Protein AF-A0A359LWT5-F1 (afdb_monomer_lite)

Radius of gyration: 19.46 Å; chains: 1; bounding box: 48×56×34 Å

Structure (mmCIF, N/CA/C/O backbone):
data_AF-A0A359LWT5-F1
#
_entry.id   AF-A0A359LWT5-F1
#
loop_
_atom_site.group_PDB
_atom_site.id
_atom_site.type_symbol
_atom_site.label_atom_id
_atom_site.label_alt_id
_atom_site.label_comp_id
_atom_site.label_asym_id
_atom_site.label_entity_id
_atom_site.label_seq_id
_atom_site.pdbx_PDB_ins_code
_atom_site.Cartn_x
_atom_site.Cartn_y
_atom_site.Cartn_z
_atom_site.occupancy
_atom_site.B_iso_or_equiv
_atom_site.auth_seq_id
_atom_site.auth_comp_id
_atom_site.auth_asym_id
_atom_site.auth_atom_id
_atom_site.pdbx_PDB_model_num
ATOM 1 N N . SER A 1 1 ? 29.632 46.007 -7.138 1.00 39.44 1 SER A N 1
ATOM 2 C CA . SER A 1 1 ? 28.916 45.167 -8.114 1.00 39.44 1 SER A CA 1
ATOM 3 C C . SER A 1 1 ? 27.824 44.444 -7.346 1.00 39.44 1 SER A C 1
ATOM 5 O O . SER A 1 1 ? 28.155 43.687 -6.444 1.00 39.44 1 SER A O 1
ATOM 7 N N . ASN A 1 2 ? 26.570 44.855 -7.544 1.00 41.06 2 ASN A N 1
ATOM 8 C CA . ASN A 1 2 ? 25.445 44.622 -6.632 1.00 41.06 2 ASN A CA 1
ATOM 9 C C . ASN A 1 2 ? 24.662 43.340 -6.943 1.00 41.06 2 ASN A C 1
ATOM 11 O O . ASN A 1 2 ? 24.419 43.036 -8.105 1.00 41.06 2 ASN A O 1
ATOM 15 N N . ASN A 1 3 ? 24.191 42.723 -5.854 1.00 52.75 3 ASN A N 1
ATOM 16 C CA . ASN A 1 3 ? 22.935 41.988 -5.682 1.00 52.75 3 ASN A CA 1
ATOM 17 C C . ASN A 1 3 ? 22.575 40.910 -6.706 1.00 52.75 3 ASN A C 1
ATOM 19 O O . ASN A 1 3 ? 21.938 41.177 -7.723 1.00 52.75 3 ASN A O 1
ATOM 23 N N . GLN A 1 4 ? 22.828 39.656 -6.328 1.00 54.50 4 GLN A N 1
ATOM 24 C CA . GLN A 1 4 ? 22.049 38.545 -6.861 1.00 54.50 4 GLN A CA 1
ATOM 25 C C . GLN A 1 4 ? 20.598 38.672 -6.377 1.00 54.50 4 GLN A C 1
ATOM 27 O O . GLN A 1 4 ? 20.335 38.804 -5.181 1.00 54.50 4 GLN A O 1
ATOM 32 N N . ASN A 1 5 ? 19.667 38.706 -7.330 1.00 49.69 5 ASN A N 1
ATOM 33 C CA . ASN A 1 5 ? 18.232 38.788 -7.090 1.00 49.69 5 ASN A CA 1
ATOM 34 C C . ASN A 1 5 ? 17.769 37.559 -6.293 1.00 49.69 5 ASN A C 1
ATOM 36 O O . ASN A 1 5 ? 17.853 36.433 -6.769 1.00 49.69 5 ASN A O 1
ATOM 40 N N . LEU A 1 6 ? 17.198 37.782 -5.108 1.00 54.81 6 LEU A N 1
ATOM 41 C CA . LEU A 1 6 ? 16.536 36.759 -4.281 1.00 54.81 6 LEU A CA 1
ATOM 42 C C . LEU A 1 6 ? 15.228 36.215 -4.914 1.00 54.81 6 LEU A C 1
ATOM 44 O O . LEU A 1 6 ? 14.491 35.477 -4.267 1.00 54.81 6 LEU A O 1
ATOM 48 N N . GLY A 1 7 ? 14.913 36.599 -6.158 1.00 52.81 7 GLY A N 1
ATOM 49 C CA . GLY A 1 7 ? 13.680 36.264 -6.878 1.00 52.81 7 GLY A CA 1
ATOM 50 C C . GLY A 1 7 ? 13.720 34.980 -7.716 1.00 52.81 7 GLY A C 1
ATOM 51 O O . GLY A 1 7 ? 12.683 34.604 -8.251 1.00 52.81 7 GLY A O 1
ATOM 52 N N . ASP A 1 8 ? 14.868 34.300 -7.808 1.00 54.31 8 ASP A N 1
ATOM 53 C CA . ASP A 1 8 ? 15.068 33.151 -8.714 1.00 54.31 8 ASP A CA 1
ATOM 54 C C . ASP A 1 8 ? 14.906 31.767 -8.061 1.00 54.31 8 ASP A C 1
ATOM 56 O O . ASP A 1 8 ? 15.185 30.740 -8.681 1.00 54.31 8 ASP A O 1
ATOM 60 N N . MET A 1 9 ? 14.412 31.683 -6.824 1.00 59.38 9 MET A N 1
ATOM 61 C CA . MET A 1 9 ? 13.992 30.386 -6.290 1.00 59.38 9 MET A CA 1
ATOM 62 C C . MET A 1 9 ? 12.587 30.074 -6.812 1.00 59.38 9 MET A C 1
ATOM 64 O O . MET A 1 9 ? 11.651 30.802 -6.460 1.00 59.38 9 MET A O 1
ATOM 68 N N . PRO A 1 10 ? 12.376 29.006 -7.614 1.00 53.62 10 PRO A N 1
ATOM 69 C CA . PRO A 1 10 ? 11.030 28.639 -7.998 1.00 53.62 10 PRO A CA 1
ATOM 70 C C . PRO A 1 10 ? 10.268 28.371 -6.709 1.00 53.62 10 PRO A C 1
ATOM 72 O O . PRO A 1 10 ? 10.670 27.554 -5.879 1.00 53.62 10 PRO A O 1
ATOM 75 N N . LYS A 1 11 ? 9.162 29.096 -6.543 1.00 54.88 11 LYS A N 1
ATOM 76 C CA . LYS A 1 11 ? 8.133 28.882 -5.527 1.00 54.88 11 LYS A CA 1
ATOM 77 C C . LYS A 1 11 ? 7.451 27.543 -5.828 1.00 54.88 11 LYS A C 1
ATOM 79 O O . LYS A 1 11 ? 6.293 27.469 -6.222 1.00 54.88 11 LYS A O 1
ATOM 84 N N . ALA A 1 12 ? 8.230 26.474 -5.753 1.00 57.78 12 ALA A N 1
ATOM 85 C CA . ALA A 1 12 ? 7.842 25.098 -5.926 1.00 57.78 12 ALA A CA 1
ATOM 86 C C . ALA A 1 12 ? 7.025 24.754 -4.685 1.00 57.78 12 ALA A C 1
ATOM 88 O O . ALA A 1 12 ? 7.577 24.366 -3.664 1.00 57.78 12 ALA A O 1
ATOM 89 N N . TRP A 1 13 ? 5.716 25.004 -4.756 1.00 60.22 13 TRP A N 1
ATOM 90 C CA . TRP A 1 13 ? 4.743 24.725 -3.704 1.00 60.22 13 TRP A CA 1
ATOM 91 C C . TRP A 1 13 ? 4.977 23.309 -3.152 1.00 60.22 13 TRP A C 1
ATOM 93 O O . TRP A 1 13 ? 4.652 22.340 -3.844 1.00 60.22 13 TRP A O 1
ATOM 103 N N . PRO A 1 14 ? 5.558 23.160 -1.945 1.00 60.31 14 PRO A N 1
ATOM 104 C CA . PRO A 1 14 ? 6.073 21.870 -1.486 1.00 60.31 14 PRO A CA 1
ATOM 105 C C . PRO A 1 14 ? 4.988 20.800 -1.416 1.00 60.31 14 PRO A C 1
ATOM 107 O O . PRO A 1 14 ? 5.249 19.648 -1.724 1.00 60.31 14 PRO A O 1
ATOM 110 N N . TRP A 1 15 ? 3.751 21.196 -1.110 1.00 55.03 15 TRP A N 1
ATOM 1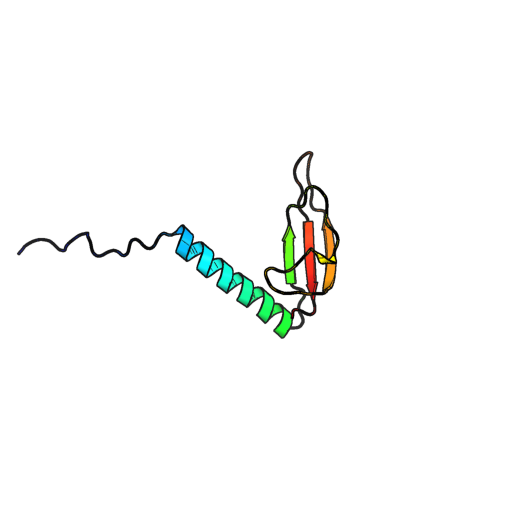11 C CA . TRP A 1 15 ? 2.592 20.309 -1.092 1.00 55.03 15 TRP A CA 1
ATOM 112 C C . TRP A 1 15 ? 2.221 19.776 -2.481 1.00 55.03 15 TRP A C 1
ATOM 114 O O . TRP A 1 15 ? 1.867 18.610 -2.600 1.00 55.03 15 TRP A O 1
ATOM 124 N N . LYS A 1 16 ? 2.350 20.583 -3.544 1.00 59.00 16 LYS A N 1
ATOM 125 C CA . LYS A 1 16 ? 2.043 20.156 -4.917 1.00 59.00 16 LYS A CA 1
ATOM 126 C C . LYS A 1 16 ? 3.095 19.174 -5.427 1.00 59.00 16 LYS A C 1
ATOM 128 O O . LYS A 1 16 ? 2.755 18.171 -6.042 1.00 59.00 16 LYS A O 1
ATOM 133 N N . ASN A 1 17 ? 4.364 19.445 -5.127 1.00 71.31 17 ASN A N 1
ATOM 134 C CA . ASN A 1 17 ? 5.463 18.563 -5.516 1.00 71.31 17 ASN A CA 1
ATOM 135 C C . ASN A 1 17 ? 5.496 17.280 -4.682 1.00 71.31 17 ASN A C 1
ATOM 137 O O . ASN A 1 17 ? 5.686 16.207 -5.238 1.00 71.31 17 ASN A O 1
ATOM 141 N N . ALA A 1 18 ? 5.279 17.365 -3.368 1.00 75.69 18 ALA A N 1
ATOM 142 C CA . ALA A 1 18 ? 5.256 16.192 -2.499 1.00 75.69 18 ALA A CA 1
ATOM 143 C C . ALA A 1 18 ? 4.072 15.274 -2.818 1.00 75.69 18 ALA A C 1
ATOM 145 O O . ALA A 1 18 ? 4.259 14.063 -2.886 1.00 75.69 18 ALA A O 1
ATOM 146 N N . TYR A 1 19 ? 2.886 15.838 -3.074 1.00 83.50 19 TYR A N 1
ATOM 147 C CA . TYR A 1 19 ? 1.722 15.060 -3.496 1.00 83.50 19 TYR A CA 1
ATOM 148 C C . TYR A 1 19 ? 1.981 14.343 -4.822 1.00 83.50 19 TYR A C 1
ATOM 150 O O . TYR A 1 19 ? 1.829 13.131 -4.899 1.00 83.50 19 TYR A O 1
ATOM 158 N N . HIS A 1 20 ? 2.471 15.060 -5.835 1.00 84.88 20 HIS A N 1
ATOM 159 C CA . HIS A 1 20 ? 2.754 14.456 -7.134 1.00 84.88 20 HIS A CA 1
ATOM 160 C C . HIS A 1 20 ? 3.818 13.350 -7.049 1.00 84.88 20 HIS A C 1
ATOM 162 O O . HIS A 1 20 ? 3.660 12.277 -7.625 1.00 84.88 20 HIS A O 1
ATOM 168 N N . SER A 1 21 ? 4.888 13.575 -6.284 1.00 87.94 21 SER A N 1
ATOM 169 C CA . SER A 1 21 ? 5.907 12.550 -6.038 1.00 87.94 21 SER A CA 1
ATOM 170 C C . SER A 1 21 ? 5.353 11.349 -5.269 1.00 87.94 21 SER A C 1
ATOM 172 O O . SER A 1 21 ? 5.749 10.219 -5.549 1.00 87.94 21 SER A O 1
ATOM 174 N N . MET A 1 22 ? 4.427 11.566 -4.329 1.00 90.75 22 MET A N 1
ATOM 175 C CA . MET A 1 22 ? 3.727 10.486 -3.633 1.00 90.75 22 MET A CA 1
ATOM 176 C C . MET A 1 22 ? 2.867 9.673 -4.603 1.00 90.75 22 MET A C 1
ATOM 178 O O . MET A 1 22 ? 2.911 8.450 -4.540 1.00 90.75 22 MET A O 1
ATOM 182 N N . GLU A 1 23 ? 2.120 10.315 -5.504 1.00 93.06 23 GLU A N 1
ATOM 183 C CA . GLU A 1 23 ? 1.320 9.615 -6.518 1.00 93.06 23 GLU A CA 1
ATOM 184 C C . GLU A 1 23 ? 2.198 8.737 -7.410 1.00 93.06 23 GLU A C 1
ATOM 186 O O . GLU A 1 23 ? 1.891 7.563 -7.602 1.00 93.06 23 GLU A O 1
ATOM 191 N N . HIS A 1 24 ? 3.329 9.259 -7.894 1.00 92.88 24 HIS A N 1
ATOM 192 C CA . HIS A 1 24 ? 4.285 8.465 -8.675 1.00 92.88 24 HIS A CA 1
ATOM 193 C C . HIS A 1 24 ? 4.848 7.292 -7.883 1.00 92.88 24 HIS A C 1
ATOM 195 O O . HIS A 1 24 ? 4.911 6.179 -8.401 1.00 92.88 24 HIS A O 1
ATOM 201 N N . ALA A 1 25 ? 5.235 7.517 -6.626 1.00 95.19 25 ALA A N 1
ATOM 202 C CA . ALA A 1 25 ? 5.732 6.453 -5.763 1.00 95.19 25 ALA A CA 1
ATOM 203 C C . ALA A 1 25 ? 4.657 5.390 -5.497 1.00 95.19 25 ALA A C 1
ATOM 205 O O . ALA A 1 25 ? 4.962 4.200 -5.513 1.00 95.19 25 ALA A O 1
ATOM 206 N N . LEU A 1 26 ? 3.401 5.804 -5.305 1.00 95.75 26 LEU A N 1
ATOM 207 C CA . LEU A 1 26 ? 2.267 4.906 -5.125 1.00 95.75 26 LEU A CA 1
ATOM 208 C C . LEU A 1 26 ? 2.029 4.080 -6.389 1.00 95.75 26 LEU A C 1
ATOM 210 O O . LEU A 1 26 ? 1.997 2.859 -6.310 1.00 95.75 26 LEU A O 1
ATOM 214 N N . VAL A 1 27 ? 1.931 4.712 -7.559 1.00 95.94 27 VAL A N 1
ATOM 215 C CA . VAL A 1 27 ? 1.743 4.005 -8.836 1.00 95.94 27 VAL A CA 1
ATOM 216 C C . VAL A 1 27 ? 2.902 3.042 -9.106 1.00 95.94 27 VAL A C 1
ATOM 218 O O . VAL A 1 27 ? 2.671 1.891 -9.479 1.00 95.94 27 VAL A O 1
ATOM 221 N N . ALA A 1 28 ? 4.145 3.461 -8.858 1.00 95.56 28 ALA A N 1
ATOM 222 C CA . ALA A 1 28 ? 5.311 2.589 -8.966 1.00 95.56 28 ALA A CA 1
ATOM 223 C C . ALA A 1 28 ? 5.223 1.407 -7.989 1.00 95.56 28 ALA A C 1
ATOM 225 O O . ALA A 1 28 ? 5.469 0.272 -8.384 1.00 95.56 28 ALA A O 1
ATOM 226 N N . TYR A 1 29 ? 4.825 1.631 -6.736 1.00 97.06 29 TYR A N 1
ATOM 227 C CA . TYR A 1 29 ? 4.632 0.562 -5.754 1.00 97.06 29 TYR A CA 1
ATOM 228 C C . TYR A 1 29 ? 3.564 -0.446 -6.194 1.00 97.06 29 TYR A C 1
ATOM 230 O O . TYR A 1 29 ? 3.813 -1.651 -6.139 1.00 97.06 29 TYR A O 1
ATOM 238 N N . LEU A 1 30 ? 2.408 0.031 -6.665 1.00 96.44 30 LEU A N 1
ATOM 239 C CA . LEU A 1 30 ? 1.314 -0.816 -7.142 1.00 96.44 30 LEU A CA 1
ATOM 240 C C . LEU A 1 30 ? 1.763 -1.688 -8.321 1.00 96.44 30 LEU A C 1
ATOM 242 O O . LEU A 1 30 ? 1.685 -2.913 -8.268 1.00 96.44 30 LEU A O 1
ATOM 246 N N . THR A 1 31 ? 2.302 -1.048 -9.358 1.00 95.56 31 THR A N 1
ATOM 247 C CA . THR A 1 31 ? 2.717 -1.718 -10.600 1.00 95.56 31 THR A CA 1
ATOM 248 C C . THR A 1 31 ? 3.892 -2.667 -10.396 1.00 95.56 31 THR A C 1
ATOM 250 O O . THR A 1 31 ? 3.905 -3.760 -10.955 1.00 95.56 31 THR A O 1
ATOM 253 N N . THR A 1 32 ? 4.875 -2.291 -9.573 1.00 96.12 32 THR A N 1
ATOM 254 C CA . THR A 1 32 ? 5.993 -3.185 -9.258 1.00 96.12 32 THR A CA 1
ATOM 255 C C . THR A 1 32 ? 5.528 -4.365 -8.420 1.00 96.12 32 THR A C 1
ATOM 257 O O . THR A 1 32 ? 5.887 -5.488 -8.745 1.00 96.12 32 THR A O 1
ATOM 260 N N . SER A 1 33 ? 4.701 -4.164 -7.393 1.00 95.69 33 SER A N 1
ATOM 261 C CA . SER A 1 33 ? 4.183 -5.279 -6.589 1.00 95.69 33 SER A CA 1
ATOM 262 C C . SER A 1 33 ? 3.485 -6.326 -7.458 1.00 95.69 33 SER A C 1
ATOM 264 O O . SER A 1 33 ? 3.804 -7.505 -7.331 1.00 95.69 33 SER A O 1
ATOM 266 N N . GLU A 1 34 ? 2.652 -5.895 -8.411 1.00 93.50 34 GLU A N 1
ATOM 267 C CA . GLU A 1 34 ? 2.015 -6.791 -9.384 1.00 93.50 34 GLU A CA 1
ATOM 268 C C . GLU A 1 34 ? 3.041 -7.487 -10.294 1.00 93.50 34 GLU A C 1
ATOM 270 O O . GLU A 1 34 ? 3.002 -8.705 -10.453 1.00 93.50 34 GLU A O 1
ATOM 275 N N . LEU A 1 35 ? 4.022 -6.747 -10.827 1.00 95.75 35 LEU A N 1
ATOM 276 C CA . LEU A 1 35 ? 5.098 -7.312 -11.655 1.00 95.75 35 LEU A CA 1
ATOM 277 C C . LEU A 1 35 ? 5.888 -8.417 -10.930 1.00 95.75 35 LEU A C 1
ATOM 279 O O . LEU A 1 35 ? 6.388 -9.343 -11.566 1.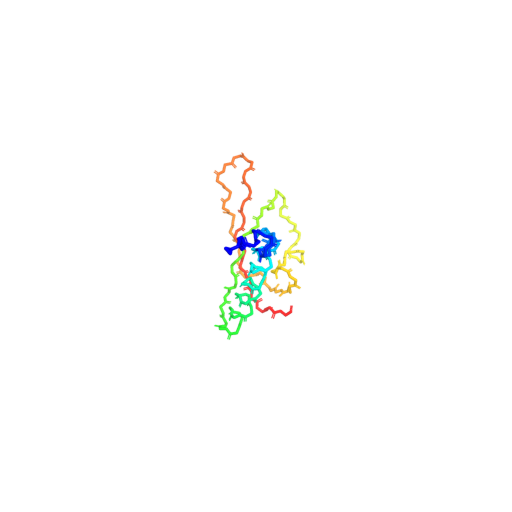00 95.75 35 LEU A O 1
ATOM 283 N N . TRP A 1 36 ? 6.011 -8.316 -9.606 1.00 96.38 36 TRP A N 1
ATOM 284 C CA . TRP A 1 36 ? 6.710 -9.283 -8.758 1.00 96.38 36 TRP A CA 1
ATOM 285 C C . TRP A 1 36 ? 5.781 -10.347 -8.139 1.00 96.38 36 TRP A C 1
ATOM 287 O O . TRP A 1 36 ? 6.239 -11.083 -7.263 1.00 96.38 36 TRP A O 1
ATOM 297 N N . ASP A 1 37 ? 4.510 -10.426 -8.557 1.00 93.44 37 ASP A N 1
ATOM 298 C CA . ASP A 1 37 ? 3.461 -11.300 -7.993 1.00 93.44 37 ASP A CA 1
ATOM 299 C C . ASP A 1 37 ? 3.344 -11.198 -6.456 1.00 93.44 37 ASP A C 1
ATOM 301 O O . ASP A 1 37 ? 3.183 -12.175 -5.712 1.00 93.44 37 ASP A O 1
ATOM 305 N N . ARG A 1 38 ? 3.474 -9.969 -5.947 1.00 95.38 38 ARG A N 1
ATOM 306 C CA . ARG A 1 38 ? 3.337 -9.649 -4.525 1.00 95.38 38 ARG A CA 1
ATOM 307 C C . ARG A 1 38 ? 2.014 -8.939 -4.277 1.00 95.38 38 ARG A C 1
ATOM 309 O O . ARG A 1 38 ? 1.662 -8.035 -5.031 1.00 95.38 38 ARG A O 1
ATOM 316 N N . PRO A 1 39 ? 1.306 -9.283 -3.187 1.00 95.19 39 PRO A N 1
ATOM 317 C CA . PRO A 1 39 ? 0.113 -8.549 -2.818 1.00 95.19 39 PRO A CA 1
ATOM 318 C C . PRO A 1 39 ? 0.476 -7.105 -2.465 1.00 95.19 39 PRO A C 1
ATOM 320 O O . PRO A 1 39 ? 1.455 -6.834 -1.762 1.00 95.19 39 PRO A O 1
ATOM 323 N N . VAL A 1 40 ? -0.347 -6.180 -2.934 1.00 96.56 40 VAL A N 1
ATOM 324 C CA . VAL A 1 40 ? -0.291 -4.771 -2.555 1.00 96.56 40 VAL A CA 1
ATOM 325 C C . VAL A 1 40 ? -1.030 -4.592 -1.245 1.00 96.56 40 VAL A C 1
ATOM 327 O O . VAL A 1 40 ? -2.170 -5.018 -1.136 1.00 96.56 40 VAL A O 1
ATOM 330 N N . THR A 1 41 ? -0.432 -3.905 -0.276 1.00 96.88 41 THR A N 1
ATOM 331 C CA . THR A 1 41 ? -1.103 -3.537 0.978 1.00 96.88 41 THR A CA 1
ATOM 332 C C . THR A 1 41 ? -1.435 -2.051 0.987 1.00 96.88 41 THR A C 1
ATOM 334 O O . THR A 1 41 ? -0.538 -1.220 0.854 1.00 96.88 41 THR A O 1
ATOM 337 N N . LEU A 1 42 ? -2.702 -1.712 1.219 1.00 96.00 42 LEU A N 1
ATOM 338 C CA . LEU A 1 42 ? -3.169 -0.341 1.422 1.00 96.00 42 LEU A CA 1
ATOM 339 C C . LEU A 1 42 ? -3.954 -0.223 2.728 1.00 96.00 42 LEU A C 1
ATOM 341 O O . LEU A 1 42 ? -4.473 -1.206 3.253 1.00 96.00 42 LEU A O 1
ATOM 345 N N . TYR A 1 43 ? -4.034 0.999 3.248 1.00 94.62 43 TYR A N 1
ATOM 346 C CA . TYR A 1 43 ? -4.723 1.305 4.497 1.00 94.62 43 TYR A CA 1
ATOM 347 C C . TYR A 1 43 ? -5.861 2.288 4.238 1.00 94.62 43 TYR A C 1
ATOM 349 O O . TYR A 1 43 ? -5.650 3.335 3.626 1.00 94.62 43 TYR A O 1
ATOM 357 N N . TYR A 1 44 ? -7.054 1.957 4.725 1.00 93.75 44 TYR A N 1
ATOM 358 C CA . TYR A 1 44 ? -8.268 2.751 4.553 1.00 93.75 44 TYR A CA 1
ATOM 359 C C . TYR A 1 44 ? -8.875 3.135 5.895 1.00 93.75 44 TYR A C 1
ATOM 361 O O . TYR A 1 44 ? -8.747 2.411 6.879 1.00 93.75 44 TYR A O 1
ATOM 369 N N . ALA A 1 45 ? -9.588 4.260 5.912 1.00 92.44 45 ALA A N 1
ATOM 370 C CA . ALA A 1 45 ? -10.262 4.783 7.095 1.00 92.44 45 ALA A CA 1
ATOM 371 C C . ALA A 1 45 ? -11.792 4.773 6.936 1.00 92.44 45 ALA A C 1
ATOM 373 O O . ALA A 1 45 ? -12.456 5.805 7.033 1.00 92.44 45 ALA A O 1
ATOM 374 N N . PHE A 1 46 ? -12.361 3.606 6.624 1.00 90.00 46 PHE A N 1
ATOM 375 C CA . PHE A 1 46 ? -13.807 3.449 6.462 1.00 90.00 46 PHE A CA 1
ATOM 376 C C . PHE A 1 46 ? -14.518 3.435 7.814 1.00 90.00 46 PHE A C 1
ATOM 378 O O . PHE A 1 46 ? -14.337 2.504 8.595 1.00 90.00 46 PHE A O 1
ATOM 385 N N . LYS A 1 47 ? -15.371 4.435 8.067 1.00 86.06 47 LYS A N 1
ATOM 386 C CA . LYS A 1 47 ? -16.276 4.433 9.229 1.00 86.06 47 LYS A CA 1
ATOM 387 C C . LYS A 1 47 ? -17.296 3.293 9.149 1.00 86.06 47 LYS A C 1
ATOM 389 O O . LYS A 1 47 ? -17.548 2.619 10.139 1.00 86.06 47 LYS A O 1
ATOM 394 N N . GLU A 1 48 ? -17.848 3.092 7.959 1.00 85.06 48 GLU A N 1
ATOM 395 C CA . GLU A 1 48 ? -18.680 1.952 7.582 1.00 85.06 48 GLU A CA 1
ATOM 396 C C . GLU A 1 48 ? -18.039 1.364 6.316 1.00 85.06 48 GLU A C 1
ATOM 398 O O . GLU A 1 48 ? -17.869 2.114 5.347 1.00 85.06 48 GLU A O 1
ATOM 403 N N . PRO A 1 49 ? -17.586 0.095 6.323 1.00 81.81 49 PRO A N 1
ATOM 404 C CA . PRO A 1 49 ? -16.972 -0.518 5.151 1.00 81.81 49 PRO A CA 1
ATOM 405 C C . PRO A 1 49 ? -17.956 -0.499 3.975 1.00 81.81 49 PRO A C 1
ATOM 407 O O . PRO A 1 49 ? -19.082 -0.982 4.127 1.00 81.81 49 PRO A O 1
ATOM 410 N N . PRO A 1 50 ? -17.581 0.082 2.825 1.00 85.88 50 PRO A N 1
ATOM 411 C CA . PRO A 1 50 ? -18.437 0.059 1.651 1.00 85.88 50 PRO A CA 1
ATOM 412 C C . PRO A 1 50 ? -18.393 -1.335 1.003 1.00 85.88 50 PRO A C 1
ATOM 414 O O . PRO A 1 50 ? -17.620 -2.195 1.418 1.00 85.88 50 PRO A O 1
ATOM 417 N N . GLU A 1 51 ? -19.204 -1.573 -0.029 1.00 87.00 51 GLU A N 1
ATOM 418 C CA . GLU A 1 51 ? -19.129 -2.832 -0.780 1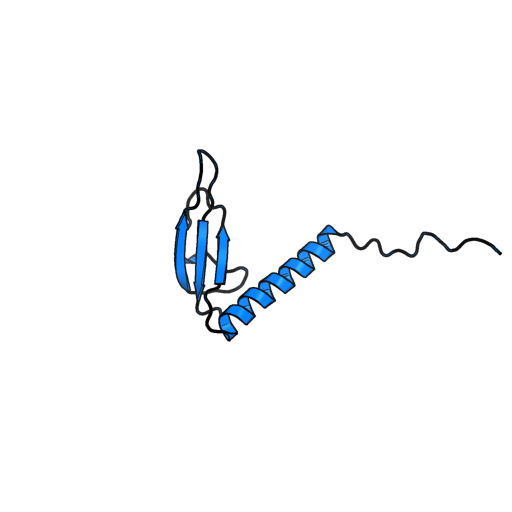.00 87.00 51 GLU A CA 1
ATOM 419 C C . GLU A 1 51 ? -17.728 -3.039 -1.375 1.00 87.00 51 GLU A C 1
ATOM 421 O O . GLU A 1 51 ? -17.150 -2.100 -1.930 1.00 87.00 51 GLU A O 1
ATOM 426 N N . ASP A 1 52 ? -17.220 -4.274 -1.335 1.00 82.94 52 ASP A N 1
ATOM 427 C CA . ASP A 1 52 ? -15.880 -4.649 -1.813 1.00 82.94 52 ASP A CA 1
ATOM 428 C C . ASP A 1 52 ? -15.561 -4.110 -3.219 1.00 82.94 52 ASP A C 1
ATOM 430 O O . ASP A 1 52 ? -14.448 -3.667 -3.485 1.00 82.94 52 ASP A O 1
ATOM 434 N N . SER A 1 53 ? -16.557 -4.070 -4.112 1.00 81.88 53 SER A N 1
ATOM 435 C CA . SER A 1 53 ? -16.433 -3.584 -5.499 1.00 81.88 53 SER A CA 1
ATOM 436 C C . SER A 1 53 ? -16.054 -2.095 -5.623 1.00 81.88 53 SER A C 1
ATOM 438 O O . SER A 1 53 ? -15.558 -1.643 -6.665 1.00 81.88 53 SER A O 1
ATOM 440 N N . SER A 1 54 ? -16.287 -1.323 -4.561 1.00 87.06 54 SER A N 1
ATOM 441 C CA . SER A 1 54 ? -15.965 0.102 -4.468 1.00 87.06 54 SER A CA 1
ATOM 442 C C . SER A 1 54 ? -14.587 0.371 -3.854 1.00 87.06 54 SER A C 1
ATOM 444 O O . SER A 1 54 ? -14.065 1.481 -3.970 1.00 87.06 54 SER A O 1
ATOM 446 N N . ILE A 1 55 ? -13.972 -0.640 -3.237 1.00 92.44 55 ILE A N 1
ATOM 447 C CA . ILE A 1 55 ? -12.676 -0.535 -2.572 1.00 92.44 55 ILE A CA 1
ATOM 448 C C . ILE A 1 55 ? -11.594 -0.824 -3.608 1.00 92.44 55 ILE A C 1
ATOM 450 O O . ILE A 1 55 ? -11.447 -1.944 -4.091 1.00 92.44 55 ILE A O 1
ATOM 454 N N . ARG A 1 56 ? -10.846 0.216 -3.981 1.00 92.62 56 ARG A N 1
ATOM 455 C CA . ARG A 1 56 ? -9.912 0.161 -5.109 1.00 92.62 56 ARG A CA 1
ATOM 456 C C . ARG A 1 56 ? -8.511 0.619 -4.733 1.00 92.62 56 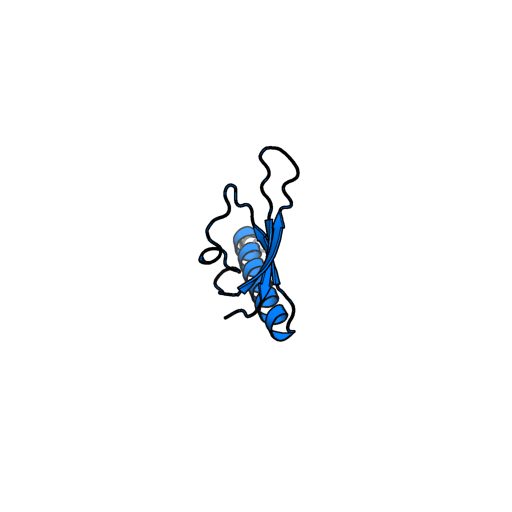ARG A C 1
ATOM 458 O O . ARG A 1 56 ? -8.379 1.604 -3.992 1.00 92.6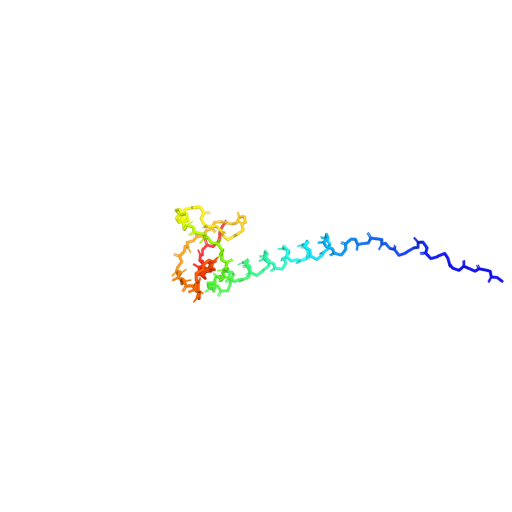2 56 ARG A O 1
ATOM 465 N N . PRO A 1 57 ? -7.463 -0.031 -5.266 1.00 93.25 57 PRO A N 1
ATOM 466 C CA . PRO A 1 57 ? -6.096 0.441 -5.138 1.00 93.25 57 PRO A CA 1
ATOM 467 C C . PRO A 1 57 ? -5.870 1.652 -6.050 1.00 93.25 57 PRO A C 1
ATOM 469 O O . PRO A 1 57 ? -5.400 1.536 -7.180 1.00 93.25 57 PRO A O 1
ATOM 472 N N . TYR A 1 58 ? -6.200 2.843 -5.543 1.00 91.75 58 TYR A N 1
ATOM 473 C CA . TYR A 1 58 ? -6.124 4.103 -6.291 1.00 91.75 58 TYR A CA 1
ATOM 474 C C . TYR A 1 58 ? -7.005 4.062 -7.561 1.00 91.75 58 TYR A C 1
ATOM 476 O O . TYR A 1 58 ? -8.195 3.772 -7.450 1.00 91.75 58 TYR A O 1
ATOM 484 N N . PHE A 1 59 ? -6.466 4.362 -8.749 1.00 90.31 59 PHE A N 1
ATOM 485 C CA . PHE A 1 59 ? -7.204 4.288 -10.020 1.00 90.31 59 PHE A CA 1
ATOM 486 C C . PHE A 1 59 ? -7.291 2.878 -10.623 1.00 90.31 59 PHE A C 1
ATOM 488 O O . PHE A 1 59 ? -7.994 2.697 -11.617 1.00 90.31 59 PHE A O 1
ATOM 495 N N . PHE A 1 60 ? -6.603 1.893 -10.044 1.00 91.75 60 PHE A N 1
ATOM 496 C CA . PHE A 1 60 ? -6.603 0.519 -10.539 1.00 91.75 60 PHE A CA 1
ATOM 497 C C . PHE A 1 60 ? -7.791 -0.266 -9.995 1.00 91.75 60 PHE A C 1
ATOM 499 O O . PHE A 1 60 ? -8.388 0.088 -8.973 1.00 91.75 60 PHE A O 1
ATOM 506 N N . ASN A 1 61 ? -8.115 -1.366 -10.664 1.00 93.62 61 ASN A N 1
ATOM 507 C CA . ASN A 1 61 ? -8.928 -2.417 -10.063 1.00 93.62 61 ASN A CA 1
ATOM 508 C C . ASN A 1 61 ? -8.024 -3.540 -9.556 1.00 93.62 61 ASN A C 1
ATOM 510 O O . ASN A 1 61 ? -6.836 -3.579 -9.856 1.00 93.62 61 ASN A O 1
ATOM 514 N N . GLY A 1 62 ? -8.596 -4.439 -8.767 1.00 92.44 62 GLY A N 1
ATOM 515 C CA . GLY A 1 62 ? -7.916 -5.631 -8.290 1.00 92.44 62 GLY A CA 1
ATOM 516 C C . GLY A 1 62 ? -8.831 -6.454 -7.404 1.00 92.44 62 GLY A C 1
ATOM 517 O O . GLY A 1 62 ? -9.905 -6.000 -7.000 1.00 92.44 62 GLY A O 1
ATOM 518 N N . TRP A 1 63 ? -8.404 -7.670 -7.094 1.00 94.31 63 TRP A N 1
ATOM 519 C CA . TRP A 1 63 ? -9.122 -8.543 -6.176 1.00 94.31 63 TRP A CA 1
ATOM 520 C C . TRP A 1 63 ? -8.606 -8.338 -4.759 1.00 94.31 63 TRP A C 1
ATOM 522 O O . TRP A 1 63 ? -7.396 -8.381 -4.534 1.00 94.31 63 TRP A O 1
ATOM 532 N N . ILE A 1 64 ? -9.516 -8.152 -3.803 1.00 95.12 64 ILE A N 1
ATOM 533 C CA . ILE A 1 64 ? -9.168 -8.156 -2.382 1.00 95.12 64 ILE A CA 1
ATOM 534 C C . ILE A 1 64 ? -8.807 -9.589 -1.993 1.00 95.12 64 ILE A C 1
ATOM 536 O O . ILE A 1 64 ? -9.627 -10.499 -2.094 1.00 95.12 64 ILE A O 1
ATOM 540 N N . THR A 1 65 ? -7.573 -9.790 -1.546 1.00 95.44 65 THR A N 1
ATOM 541 C CA . THR A 1 65 ? -7.069 -11.088 -1.079 1.00 95.44 65 THR A CA 1
ATOM 542 C C . THR A 1 65 ? -6.894 -11.147 0.431 1.00 95.44 65 THR A C 1
ATOM 544 O O . THR A 1 65 ? -6.705 -12.230 0.979 1.00 95.44 65 THR A O 1
ATOM 547 N N . GLY A 1 66 ? -6.954 -10.002 1.113 1.00 94.88 66 GLY A N 1
ATOM 548 C CA . GLY A 1 66 ? -6.836 -9.927 2.563 1.00 94.88 66 GLY A CA 1
ATOM 549 C C . GLY A 1 66 ? -7.498 -8.676 3.124 1.00 94.88 66 GLY A C 1
ATOM 550 O O . GLY A 1 66 ? -7.435 -7.604 2.525 1.00 94.88 66 GLY A O 1
ATOM 551 N N . TRP A 1 67 ? -8.116 -8.821 4.293 1.00 94.69 67 TRP A N 1
ATOM 552 C CA . TRP A 1 67 ? -8.724 -7.732 5.048 1.00 94.69 67 TRP A CA 1
ATOM 553 C C . TRP A 1 67 ? -8.398 -7.891 6.525 1.00 94.69 67 TRP A C 1
ATOM 555 O O . TRP A 1 67 ? -8.576 -8.970 7.095 1.00 94.69 67 TRP A O 1
ATOM 565 N N . GLN A 1 68 ? -7.960 -6.811 7.159 1.00 94.31 68 GLN A N 1
ATOM 566 C CA . GLN A 1 68 ? -7.734 -6.770 8.594 1.00 94.31 68 GLN A CA 1
ATOM 567 C C . GLN A 1 68 ? -8.229 -5.444 9.167 1.00 94.31 68 GLN A C 1
ATOM 569 O O . GLN A 1 68 ? -7.755 -4.376 8.783 1.00 94.31 68 GLN A O 1
ATOM 574 N N . ASP A 1 69 ? -9.148 -5.531 10.125 1.00 92.19 69 ASP A N 1
ATOM 575 C CA . ASP A 1 69 ? -9.564 -4.390 10.936 1.00 92.19 69 ASP A CA 1
ATOM 576 C C . ASP A 1 69 ? -8.500 -4.123 12.017 1.00 92.19 69 ASP A C 1
ATOM 578 O O . ASP A 1 69 ? -8.125 -5.015 12.783 1.00 92.19 69 ASP A O 1
ATOM 582 N N . LEU A 1 70 ? -7.968 -2.903 12.024 1.00 91.75 70 LEU A N 1
ATOM 583 C CA . LEU A 1 70 ? -6.930 -2.399 12.927 1.00 91.75 70 LEU A CA 1
ATOM 584 C C . LEU A 1 70 ? -7.471 -1.310 13.867 1.00 91.75 70 LEU A C 1
ATOM 586 O O . LEU A 1 70 ? -6.698 -0.554 14.462 1.00 91.75 70 LEU A O 1
ATOM 590 N N . SER A 1 71 ? -8.792 -1.190 13.988 1.00 88.75 71 SER A N 1
ATOM 591 C CA . SER A 1 71 ? -9.446 -0.201 14.843 1.00 88.75 71 SER A CA 1
ATOM 592 C C . SER A 1 71 ? -9.090 -0.438 16.315 1.00 88.75 71 SER A C 1
ATOM 594 O O . SER A 1 71 ? -9.407 -1.477 16.889 1.00 88.75 71 SER A O 1
ATOM 596 N N . ALA A 1 72 ? -8.402 0.529 16.931 1.00 73.62 72 ALA A N 1
ATOM 597 C CA . ALA A 1 72 ? -7.851 0.372 18.277 1.00 73.62 72 ALA A CA 1
ATOM 598 C C . ALA A 1 72 ? -8.787 0.877 19.394 1.00 73.62 72 ALA A C 1
ATOM 600 O O . ALA A 1 72 ? -8.766 0.319 20.486 1.00 73.62 72 ALA A O 1
ATOM 601 N N . GLU A 1 73 ? -9.625 1.895 19.148 1.00 72.56 73 GLU A N 1
ATOM 602 C CA . GLU A 1 73 ? -10.491 2.528 20.164 1.00 72.56 73 GLU A CA 1
ATOM 603 C C . GLU A 1 73 ? -11.715 3.234 19.536 1.00 72.56 73 GLU A C 1
ATOM 605 O O . GLU A 1 73 ? -11.793 3.415 18.318 1.00 72.56 73 GLU A O 1
ATOM 610 N N . ARG A 1 74 ? -12.684 3.666 20.367 1.00 68.00 74 ARG A N 1
ATOM 611 C CA . ARG A 1 74 ? -13.916 4.346 19.918 1.00 68.00 74 ARG A CA 1
ATOM 612 C C . ARG A 1 74 ? -13.601 5.571 19.048 1.00 68.00 74 ARG A C 1
ATOM 614 O O . ARG A 1 74 ? -13.142 6.589 19.551 1.00 68.00 74 ARG A O 1
ATOM 621 N N . GLY A 1 75 ? -13.956 5.485 17.765 1.00 71.88 75 GLY A N 1
ATOM 622 C CA . GLY A 1 75 ? -13.873 6.588 16.799 1.00 71.88 75 GLY A CA 1
ATOM 623 C C . GLY A 1 75 ? -12.718 6.489 15.803 1.00 71.88 75 GLY A C 1
ATOM 624 O O . GLY A 1 75 ? -12.667 7.291 14.873 1.00 71.88 75 GLY A O 1
ATOM 625 N N . THR A 1 76 ? -11.841 5.498 15.957 1.00 80.38 76 THR A N 1
ATOM 626 C CA . THR A 1 76 ? -10.717 5.259 15.054 1.00 80.38 76 THR A CA 1
ATOM 627 C C . THR A 1 76 ? -11.012 4.049 14.183 1.00 80.38 76 THR A C 1
ATOM 629 O O . THR A 1 76 ? -11.095 2.941 14.701 1.00 80.38 76 THR A O 1
ATOM 632 N N . PHE A 1 77 ? -11.144 4.263 12.874 1.00 87.12 77 PHE A N 1
ATOM 633 C CA . PHE A 1 77 ? -11.420 3.203 11.908 1.00 87.12 77 PHE A CA 1
ATOM 634 C C . PHE A 1 77 ? -10.223 3.048 10.981 1.00 87.12 77 PHE A C 1
ATOM 636 O O . PHE A 1 77 ? -9.933 3.962 10.211 1.00 87.12 77 PHE A O 1
ATOM 643 N N . TYR A 1 78 ? -9.526 1.919 11.064 1.00 90.94 78 TYR A N 1
ATOM 644 C CA . TYR A 1 78 ? -8.393 1.615 10.194 1.00 90.94 78 TYR A CA 1
ATOM 645 C C . TYR A 1 78 ? -8.521 0.198 9.664 1.00 90.94 78 TYR A C 1
ATOM 647 O O . TYR A 1 78 ? -8.667 -0.741 10.436 1.00 90.94 78 TYR A O 1
ATOM 655 N N . HIS A 1 79 ? -8.403 0.044 8.353 1.00 93.00 79 HIS A N 1
ATOM 656 C CA . HIS A 1 79 ? -8.501 -1.239 7.669 1.00 93.00 79 HIS A CA 1
ATOM 657 C C . HIS A 1 79 ? -7.258 -1.431 6.819 1.00 93.00 79 HIS A C 1
ATOM 659 O O . HIS A 1 79 ? -6.950 -0.586 5.980 1.00 93.00 79 HIS A O 1
ATOM 665 N N . LYS A 1 80 ? -6.543 -2.531 7.028 1.00 95.50 80 LYS A N 1
ATOM 666 C CA . LYS A 1 80 ? -5.477 -2.988 6.139 1.00 95.50 80 LYS A CA 1
ATOM 667 C C . LYS A 1 80 ? -6.108 -3.904 5.094 1.00 95.50 80 LYS A C 1
ATOM 669 O O . LYS A 1 80 ? -6.705 -4.918 5.449 1.00 95.50 80 LYS A O 1
ATOM 674 N N . VAL A 1 81 ? -5.954 -3.556 3.824 1.00 96.25 81 VAL A N 1
ATOM 675 C CA . VAL A 1 81 ? -6.526 -4.296 2.695 1.00 96.25 81 VAL A CA 1
ATOM 676 C C . VAL A 1 81 ? -5.406 -4.715 1.758 1.00 96.25 81 VAL A C 1
ATOM 678 O O . VAL A 1 81 ? -4.548 -3.906 1.397 1.00 96.25 81 VAL A O 1
ATOM 681 N N . GLU A 1 82 ? -5.405 -5.989 1.387 1.00 97.12 82 GLU A N 1
ATOM 682 C CA . GLU A 1 82 ? -4.444 -6.573 0.461 1.00 97.12 82 GLU A CA 1
ATOM 683 C C . GLU A 1 82 ? -5.106 -6.851 -0.888 1.00 97.12 82 GLU A C 1
ATOM 685 O O . GLU A 1 82 ? -6.192 -7.429 -0.933 1.00 97.12 82 GLU A O 1
ATOM 690 N N . PHE A 1 83 ? -4.442 -6.461 -1.976 1.00 96.88 83 PHE A N 1
ATOM 691 C CA . PHE A 1 83 ? -4.917 -6.624 -3.349 1.00 96.88 83 PHE A CA 1
ATOM 692 C C . PHE A 1 83 ? -3.958 -7.466 -4.190 1.00 96.88 83 PHE A C 1
ATOM 694 O O . PHE A 1 83 ? -2.741 -7.413 -3.990 1.00 96.88 83 PHE A O 1
ATOM 701 N N . ARG A 1 84 ? -4.506 -8.175 -5.181 1.00 95.62 84 ARG A N 1
ATOM 702 C CA . ARG A 1 84 ? -3.766 -8.838 -6.268 1.00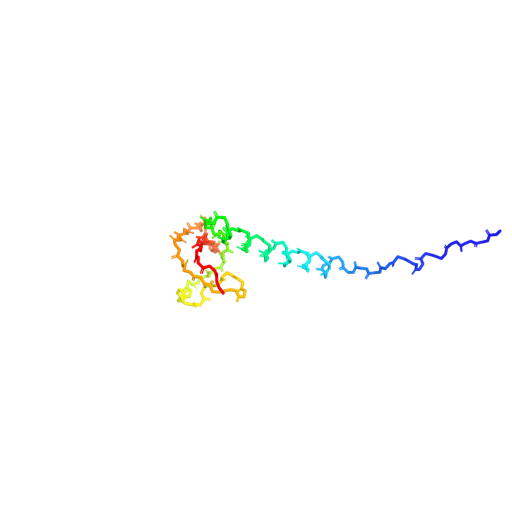 95.62 84 ARG A CA 1
ATOM 703 C C . ARG A 1 84 ? -4.470 -8.676 -7.608 1.00 95.62 84 ARG A C 1
ATOM 705 O O . ARG A 1 84 ? -5.676 -8.425 -7.636 1.00 95.62 84 ARG A O 1
ATOM 712 N N . GLY A 1 85 ? -3.727 -8.907 -8.689 1.00 94.31 85 GLY A N 1
ATOM 713 C CA . GLY A 1 85 ? -4.260 -8.873 -10.041 1.00 94.31 85 GLY A CA 1
ATOM 714 C C . GLY A 1 85 ? -4.655 -7.458 -10.391 1.00 94.31 85 GLY A C 1
ATOM 715 O O . GLY A 1 85 ? -5.830 -7.199 -10.584 1.00 94.31 85 GLY A O 1
ATOM 716 N N . LEU A 1 86 ? -3.719 -6.518 -10.360 1.00 92.81 86 LEU A N 1
ATOM 717 C CA . LEU A 1 86 ? -4.022 -5.129 -10.695 1.00 92.81 86 LEU A CA 1
ATOM 718 C C . LEU A 1 86 ? -4.152 -4.930 -12.215 1.00 92.81 86 LEU A C 1
ATOM 720 O O . LEU A 1 86 ? -3.276 -5.365 -12.964 1.00 92.81 86 LEU A O 1
ATOM 724 N N . TRP A 1 87 ? -5.211 -4.241 -12.668 1.00 87.06 87 TRP A N 1
ATOM 725 C CA . TRP A 1 87 ? -5.425 -3.842 -14.075 1.00 87.06 87 TRP A CA 1
ATOM 726 C C . TRP A 1 87 ? -6.074 -2.461 -14.224 1.00 87.06 87 TRP A C 1
ATOM 728 O O . TRP A 1 87 ? -6.767 -1.993 -13.281 1.00 87.06 87 TRP A O 1
#

Secondary structure (DSSP, 8-state):
-----TT-S----HHHHHHHHHHHHHHHHHHHHHHTT--EEEEE--SS---GGG--STT---EEEEEEE---STT---EEEEEES--

Sequence (87 aa):
SNNQNLGDMPKAWPWKNAYHSMEHALVAYLTTSELWDRPVTLYYAFKEPPEDSSIRPYFFNGWITGWQDLSAERGTFYHKVEFRGLW

Foldseek 3Di:
DDDDDPPPDPPPVVVVVVVVVVVVVLVCQVVVCQVVQHWDKDKDFDPPDDPPQPDDSPPWHFDWPDWDWPADDPPGTMIITITYDTD

pLDDT: mean 83.71, std 15.77, range [39.44, 97.12]